Protein AF-A0A2P6SQ46-F1 (afdb_monomer)

Solvent-accessible surface area (backbone atoms only — not comparable to full-atom values): 6304 Å² total; per-residue (Å²): 136,89,87,80,89,80,88,79,80,85,75,76,90,79,69,77,81,68,70,70,67,81,71,65,86,80,81,72,88,86,57,94,82,73,66,74,43,77,42,64,79,81,54,77,60,57,67,73,55,52,53,49,43,47,74,73,68,53,84,62,57,41,83,57,41,21,46,49,49,53,48,50,75,70,70,47,93,78,91,84,87,79,66,90,91,50,68,90,124

pLDDT: mean 74.99, std 21.17, range [38.69, 97.19]

Secondary structure (DSSP, 8-state):
---------------SSSTTGGG------S-TT-PPP-SSGGGT--HHHHHHHHHTT--S--TTHHHHHHHHHTT--------TTSS--

Structure (mmCIF, N/CA/C/O backbone):
data_AF-A0A2P6SQ46-F1
#
_entry.id   AF-A0A2P6SQ46-F1
#
loop_
_atom_site.group_PDB
_atom_site.id
_atom_site.type_symbol
_atom_site.label_atom_id
_atom_site.label_alt_id
_atom_site.label_comp_id
_atom_site.label_asym_id
_atom_site.label_entity_id
_atom_site.label_seq_id
_atom_site.pdbx_PDB_ins_code
_atom_site.Cartn_x
_atom_site.Cartn_y
_atom_site.Cartn_z
_atom_site.occupancy
_atom_site.B_iso_or_equiv
_atom_site.auth_seq_id
_atom_site.auth_comp_id
_atom_site.auth_asym_id
_atom_site.auth_atom_id
_atom_site.pdbx_PDB_model_num
ATOM 1 N N . MET A 1 1 ? 21.583 -32.094 -57.325 1.00 43.28 1 MET A N 1
ATOM 2 C CA . MET A 1 1 ? 21.403 -30.647 -57.078 1.00 43.28 1 MET A CA 1
ATOM 3 C C . MET A 1 1 ? 20.147 -30.506 -56.222 1.00 43.28 1 MET A C 1
ATOM 5 O O . MET A 1 1 ? 19.065 -30.641 -56.761 1.00 43.28 1 MET A O 1
ATOM 9 N N . ALA A 1 2 ? 20.196 -30.674 -54.900 1.00 39.78 2 ALA A N 1
ATOM 10 C CA . ALA A 1 2 ? 20.750 -29.786 -53.869 1.00 39.78 2 ALA A CA 1
ATOM 11 C C . ALA A 1 2 ? 20.028 -28.425 -53.792 1.00 39.78 2 ALA A C 1
ATOM 13 O O . ALA A 1 2 ? 20.389 -27.515 -54.526 1.00 39.78 2 ALA A O 1
ATOM 14 N N . ALA A 1 3 ? 19.041 -28.315 -52.893 1.00 43.19 3 ALA A N 1
ATOM 15 C CA . ALA A 1 3 ? 18.919 -27.227 -51.915 1.00 43.19 3 ALA A CA 1
ATOM 16 C C . ALA A 1 3 ? 17.861 -27.594 -50.852 1.00 43.19 3 ALA A C 1
ATOM 18 O O . ALA A 1 3 ? 16.722 -27.928 -51.164 1.00 43.19 3 ALA A O 1
ATOM 19 N N . THR A 1 4 ? 18.292 -27.574 -49.597 1.00 38.81 4 THR A N 1
ATOM 20 C CA . THR A 1 4 ? 17.598 -27.949 -48.358 1.00 38.81 4 THR A CA 1
ATOM 21 C C . THR A 1 4 ? 17.216 -26.714 -47.538 1.00 38.81 4 THR A C 1
ATOM 23 O O . THR A 1 4 ? 17.969 -25.746 -47.544 1.00 38.81 4 THR A O 1
ATOM 26 N N . ALA A 1 5 ? 16.166 -26.870 -46.715 1.00 41.03 5 ALA A N 1
ATOM 27 C CA . ALA A 1 5 ? 15.882 -26.156 -45.453 1.00 41.03 5 ALA A CA 1
ATOM 28 C C . ALA A 1 5 ? 15.460 -24.662 -45.584 1.00 41.03 5 ALA A C 1
ATOM 30 O O . ALA A 1 5 ? 15.787 -23.997 -46.551 1.00 41.03 5 ALA A O 1
ATOM 31 N N . THR A 1 6 ? 14.693 -24.031 -44.686 1.00 47.88 6 THR A N 1
ATOM 32 C CA . THR A 1 6 ? 14.526 -24.231 -43.238 1.00 47.88 6 THR A CA 1
ATOM 33 C C . THR A 1 6 ? 13.226 -23.562 -42.759 1.00 47.88 6 THR A C 1
ATOM 35 O O . THR A 1 6 ? 12.809 -22.538 -43.298 1.00 47.88 6 THR A O 1
ATOM 38 N N . SER A 1 7 ? 12.617 -24.127 -41.713 1.00 49.19 7 SER A N 1
ATOM 39 C CA . SER A 1 7 ? 11.489 -23.580 -40.957 1.00 49.19 7 SER A CA 1
ATOM 40 C C . SER A 1 7 ? 11.820 -22.250 -40.272 1.00 49.19 7 SER A C 1
ATOM 42 O O . SER A 1 7 ? 12.839 -22.152 -39.590 1.00 49.19 7 SER A O 1
ATOM 44 N N . GLY A 1 8 ? 10.912 -21.277 -40.341 1.00 38.69 8 GLY A N 1
ATOM 45 C CA . GLY A 1 8 ? 10.937 -20.074 -39.506 1.00 38.69 8 GLY A CA 1
ATOM 46 C C . GLY A 1 8 ? 9.764 -20.081 -38.536 1.00 38.69 8 GLY A C 1
ATOM 47 O O . GLY A 1 8 ? 8.744 -19.452 -38.796 1.00 38.69 8 GLY A O 1
ATOM 48 N N . ALA A 1 9 ? 9.884 -20.834 -37.441 1.00 40.31 9 ALA A N 1
ATOM 49 C CA . ALA A 1 9 ? 8.939 -20.771 -36.336 1.00 40.31 9 ALA A CA 1
ATOM 50 C C . ALA A 1 9 ? 8.921 -19.344 -35.769 1.00 40.31 9 ALA A C 1
ATOM 52 O O . ALA A 1 9 ? 9.938 -18.843 -35.291 1.00 40.31 9 ALA A O 1
ATOM 53 N N . SER A 1 10 ? 7.757 -18.696 -35.821 1.00 46.09 10 SER A N 1
ATOM 54 C CA . SER A 1 10 ? 7.500 -17.442 -35.119 1.00 46.09 10 SER A CA 1
ATOM 55 C C . SER A 1 10 ? 7.474 -17.735 -33.617 1.00 46.09 10 SER A C 1
ATOM 57 O O . SER A 1 10 ? 6.436 -18.049 -33.038 1.00 46.09 10 SER A O 1
ATOM 59 N N . GLN A 1 11 ? 8.646 -17.722 -32.980 1.00 47.19 11 GLN A N 1
ATOM 60 C CA . GLN A 1 11 ? 8.737 -17.748 -31.528 1.00 47.19 11 GLN A CA 1
ATOM 61 C C . GLN A 1 11 ? 8.440 -16.344 -31.012 1.00 47.19 11 GLN A C 1
ATOM 63 O O . GLN A 1 11 ? 9.267 -15.436 -31.045 1.00 47.19 11 GLN A O 1
ATOM 68 N N . THR A 1 12 ? 7.210 -16.178 -30.539 1.00 38.69 12 THR A N 1
ATOM 69 C CA . THR A 1 12 ? 6.802 -15.072 -29.682 1.00 38.69 12 THR A CA 1
ATOM 70 C C . THR A 1 12 ? 7.774 -14.974 -28.504 1.00 38.69 12 THR A C 1
ATOM 72 O O . THR A 1 12 ? 7.842 -15.877 -27.671 1.00 38.69 12 THR A O 1
ATOM 75 N N . ILE A 1 13 ? 8.513 -13.866 -28.413 1.00 51.53 13 ILE A N 1
ATOM 76 C CA . ILE A 1 13 ? 9.336 -13.510 -27.251 1.00 51.53 13 ILE A CA 1
ATOM 77 C C . ILE A 1 13 ? 8.387 -13.183 -26.088 1.00 51.53 13 ILE A C 1
ATOM 79 O O . ILE A 1 13 ? 8.067 -12.032 -25.810 1.00 51.53 13 ILE A O 1
ATOM 83 N N . ARG A 1 14 ? 7.872 -14.225 -25.429 1.00 50.97 14 ARG A N 1
ATOM 84 C CA . ARG A 1 14 ? 7.021 -14.136 -24.230 1.00 50.97 14 ARG A CA 1
ATOM 85 C C . ARG A 1 14 ? 7.771 -14.515 -22.946 1.00 50.97 14 ARG A C 1
ATOM 87 O O . ARG A 1 14 ? 7.145 -14.689 -21.911 1.00 50.97 14 ARG A O 1
ATOM 94 N N . GLY A 1 15 ? 9.100 -14.638 -23.011 1.00 41.53 15 G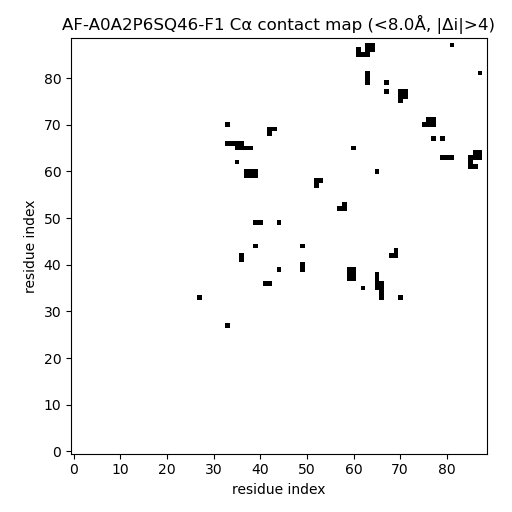LY A N 1
ATOM 95 C CA . GLY A 1 15 ? 9.912 -15.237 -21.944 1.00 41.53 15 GLY A CA 1
ATOM 96 C C . GLY A 1 15 ? 10.726 -14.288 -21.058 1.00 41.53 15 GLY A C 1
ATOM 97 O O . GLY A 1 15 ? 11.314 -14.757 -20.095 1.00 41.53 15 GLY A O 1
ATOM 98 N N . VAL A 1 16 ? 10.794 -12.979 -21.332 1.00 46.91 16 VAL A N 1
ATOM 99 C CA . VAL A 1 16 ? 11.798 -12.115 -20.661 1.00 46.91 16 VAL A CA 1
ATOM 100 C C . VAL A 1 16 ? 11.298 -11.464 -19.360 1.00 46.91 16 VAL A C 1
ATOM 102 O O . VAL A 1 16 ? 12.102 -11.013 -18.552 1.00 46.91 16 VAL A O 1
ATOM 105 N N . LYS A 1 17 ? 9.985 -11.438 -19.088 1.00 45.78 17 LYS A N 1
ATOM 106 C CA . LYS A 1 17 ? 9.458 -10.759 -17.885 1.00 45.78 17 LYS A CA 1
ATOM 107 C C . LYS A 1 17 ? 9.559 -11.577 -16.588 1.00 45.78 17 LYS A C 1
ATOM 109 O O . LYS A 1 17 ? 9.525 -10.978 -15.522 1.00 45.78 17 LYS A O 1
ATOM 114 N N . ASN A 1 18 ? 9.746 -12.898 -16.657 1.00 44.56 18 ASN A N 1
ATOM 115 C CA . ASN A 1 18 ? 9.648 -13.771 -15.475 1.00 44.56 18 ASN A CA 1
ATOM 116 C C . ASN A 1 18 ? 10.987 -14.045 -14.768 1.00 44.56 18 ASN A C 1
ATOM 118 O O . ASN A 1 18 ? 11.000 -14.608 -13.681 1.00 44.56 18 ASN A O 1
ATOM 122 N N . THR A 1 19 ? 12.124 -13.661 -15.351 1.00 41.19 19 THR A N 1
ATOM 123 C CA . THR A 1 19 ? 13.446 -14.042 -14.817 1.00 41.19 19 THR A CA 1
ATOM 124 C C . THR A 1 19 ? 13.919 -13.148 -13.663 1.00 41.19 19 THR A C 1
ATOM 126 O O . THR A 1 19 ? 14.829 -13.521 -12.928 1.00 41.19 19 THR A O 1
ATOM 129 N N . VAL A 1 20 ? 13.322 -11.965 -13.476 1.00 51.81 20 VAL A N 1
ATOM 130 C CA . VAL A 1 20 ? 13.800 -10.994 -12.472 1.00 51.81 20 VAL A CA 1
ATOM 131 C C . VAL A 1 20 ? 13.236 -11.265 -11.072 1.00 51.81 20 VAL A C 1
ATOM 133 O O . VAL A 1 20 ? 13.887 -10.939 -10.082 1.00 51.81 20 VAL A O 1
ATOM 136 N N . GLU A 1 21 ? 12.064 -11.898 -10.971 1.00 51.38 21 GLU A N 1
ATOM 137 C CA . GLU A 1 21 ? 11.400 -12.157 -9.684 1.00 51.38 21 GLU A CA 1
ATOM 138 C C . GLU A 1 21 ? 12.010 -1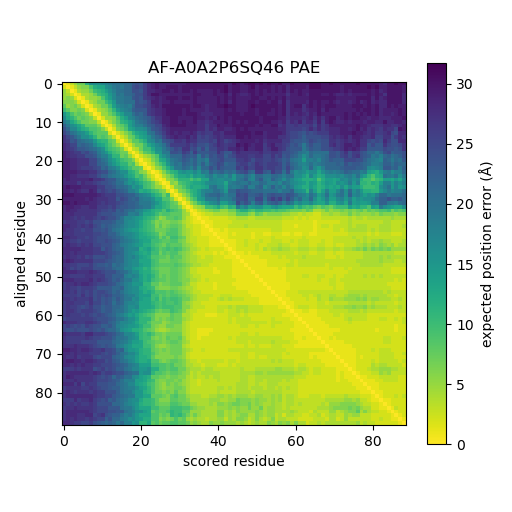3.345 -8.919 1.00 51.38 21 GLU A C 1
ATOM 140 O O . GLU A 1 21 ? 12.068 -13.304 -7.692 1.00 51.38 21 GLU A O 1
ATOM 145 N N . GLU A 1 22 ? 12.571 -14.348 -9.607 1.00 49.75 22 GLU A N 1
ATOM 146 C CA . GLU A 1 22 ? 13.145 -15.542 -8.956 1.00 49.75 22 GLU A CA 1
ATOM 147 C C . GLU A 1 22 ? 14.402 -15.274 -8.108 1.00 49.75 22 GLU A C 1
ATOM 149 O O . GLU A 1 22 ? 14.823 -16.134 -7.334 1.00 49.75 22 GLU A O 1
ATOM 154 N N . LYS A 1 23 ? 15.023 -14.090 -8.209 1.00 44.78 23 LYS A N 1
ATOM 155 C CA . LYS A 1 23 ? 16.297 -13.809 -7.524 1.00 44.78 23 LYS A CA 1
ATOM 156 C C . LYS A 1 23 ? 16.180 -12.980 -6.241 1.00 44.78 23 LYS A C 1
ATOM 158 O O . LYS A 1 23 ? 17.204 -12.733 -5.601 1.00 44.78 23 LYS A O 1
ATOM 163 N N . LEU A 1 24 ? 14.982 -12.572 -5.816 1.00 53.78 24 LEU A N 1
ATOM 164 C CA . LEU A 1 24 ? 14.814 -11.908 -4.519 1.00 53.78 24 LEU A CA 1
ATOM 165 C C . LEU A 1 24 ? 14.482 -12.925 -3.422 1.00 53.78 24 LEU A C 1
ATOM 167 O O . LEU A 1 24 ? 13.343 -13.349 -3.249 1.00 53.78 24 LEU A O 1
ATOM 171 N N . LYS A 1 25 ? 15.498 -13.283 -2.629 1.00 50.66 25 LYS A N 1
ATOM 172 C CA . LYS A 1 25 ? 15.299 -13.959 -1.342 1.00 50.66 25 LYS A CA 1
ATOM 173 C C . LYS A 1 25 ? 14.701 -12.960 -0.352 1.00 50.66 25 LYS A C 1
ATOM 175 O O . LYS A 1 25 ? 15.428 -12.168 0.242 1.00 50.66 25 LYS A O 1
ATOM 180 N N . PHE A 1 26 ? 13.383 -12.987 -0.185 1.00 59.12 26 PHE A N 1
ATOM 181 C CA . PHE A 1 26 ? 12.718 -12.268 0.897 1.00 59.12 26 PHE A CA 1
ATOM 182 C C . PHE A 1 26 ? 12.884 -13.075 2.184 1.00 59.12 26 PHE A C 1
ATOM 184 O O . PHE A 1 26 ? 12.340 -14.167 2.312 1.00 59.12 26 PHE A O 1
ATOM 191 N N . VAL A 1 27 ?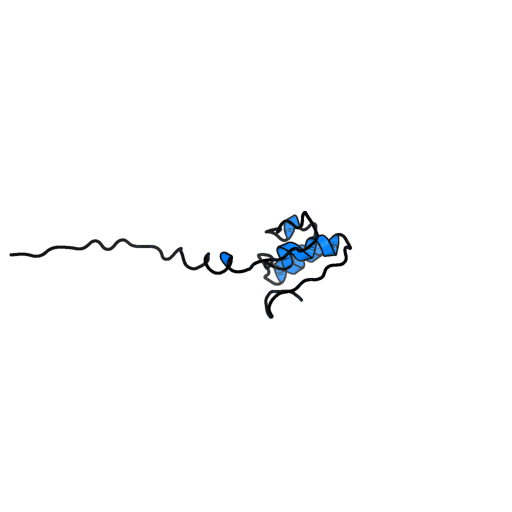 13.686 -12.558 3.111 1.00 56.62 27 VAL A N 1
ATOM 192 C CA . VAL A 1 27 ? 13.888 -13.168 4.426 1.00 56.62 27 VAL A CA 1
ATOM 193 C C . VAL A 1 27 ? 12.848 -12.586 5.378 1.00 56.62 27 VAL A C 1
ATOM 195 O O . VAL A 1 27 ? 12.953 -11.436 5.791 1.00 56.62 27 VAL A O 1
ATOM 198 N N . THR A 1 28 ? 11.830 -13.372 5.710 1.00 59.66 28 THR A N 1
ATOM 199 C CA . THR A 1 28 ? 10.889 -13.100 6.806 1.00 59.66 28 THR A CA 1
ATOM 200 C C . THR A 1 28 ? 11.372 -13.885 8.021 1.00 59.66 28 THR A C 1
ATOM 202 O O . THR A 1 28 ? 10.956 -15.019 8.229 1.00 59.66 28 THR A O 1
ATOM 205 N N . SER A 1 29 ? 12.348 -13.347 8.758 1.00 51.84 29 SER A N 1
ATOM 206 C CA . SER A 1 29 ? 13.159 -14.159 9.675 1.00 51.84 29 SER A CA 1
ATOM 207 C C . SER A 1 29 ? 12.443 -14.680 10.923 1.00 51.84 29 SER A C 1
ATOM 209 O O . SER A 1 29 ? 12.914 -15.673 11.454 1.00 51.84 29 SER A O 1
ATOM 211 N N . GLU A 1 30 ? 11.332 -14.103 11.396 1.00 53.97 30 GLU A N 1
ATOM 212 C CA . GLU A 1 30 ? 10.731 -14.535 12.682 1.00 53.97 30 GLU A CA 1
ATOM 213 C C . GLU A 1 30 ? 9.196 -14.390 12.772 1.00 53.97 30 GLU A C 1
ATOM 215 O O . GLU A 1 30 ? 8.627 -14.448 13.857 1.00 53.97 30 GLU A O 1
ATOM 220 N N . SER A 1 31 ? 8.487 -14.213 11.651 1.00 54.00 31 SER A N 1
ATOM 221 C CA . SER A 1 31 ? 7.013 -14.197 11.646 1.00 54.00 31 SER A CA 1
ATOM 222 C C . SER A 1 31 ? 6.479 -15.221 10.655 1.00 54.00 31 SER A C 1
ATOM 224 O O . SER A 1 31 ? 6.421 -14.976 9.451 1.00 54.00 31 SER A O 1
ATOM 226 N N . GLU A 1 32 ? 6.110 -16.397 11.161 1.00 54.03 32 GLU A N 1
ATOM 227 C CA . GLU A 1 32 ? 5.281 -17.334 10.406 1.00 54.03 32 GLU A CA 1
ATOM 228 C C . GLU A 1 32 ? 3.998 -16.598 9.961 1.00 54.03 32 GLU A C 1
ATOM 230 O O . GLU A 1 32 ? 3.270 -16.063 10.796 1.00 54.03 32 GLU A O 1
ATOM 235 N N . GLY A 1 33 ? 3.736 -16.514 8.649 1.00 63.12 33 GLY A N 1
ATOM 236 C CA . GLY A 1 33 ? 2.433 -16.072 8.125 1.00 63.12 33 GLY A CA 1
ATOM 237 C C . GLY A 1 33 ? 2.353 -14.726 7.390 1.00 63.12 33 GLY A C 1
ATOM 238 O O . GLY A 1 33 ? 1.248 -14.210 7.224 1.00 63.12 33 GLY A O 1
ATOM 239 N N . ILE A 1 34 ? 3.460 -14.138 6.918 1.00 72.75 34 ILE A N 1
ATOM 240 C CA . ILE A 1 34 ? 3.377 -12.987 5.993 1.00 72.75 34 ILE A CA 1
ATOM 241 C C . ILE A 1 34 ? 3.261 -13.488 4.547 1.00 72.75 34 ILE A C 1
ATOM 243 O O . ILE A 1 34 ? 4.254 -13.612 3.827 1.00 72.75 34 ILE A O 1
ATOM 247 N N . GLU A 1 35 ? 2.028 -13.759 4.124 1.00 82.19 35 GLU A N 1
ATOM 248 C CA . GLU A 1 35 ? 1.707 -14.111 2.739 1.00 82.19 35 GLU A CA 1
ATOM 249 C C . GLU A 1 35 ? 1.713 -12.865 1.835 1.00 82.19 35 GLU A C 1
ATOM 251 O O . GLU A 1 35 ? 1.168 -11.823 2.217 1.00 82.19 35 GLU A O 1
ATOM 256 N N . PRO A 1 36 ? 2.310 -12.934 0.631 1.00 87.00 36 PRO A N 1
ATOM 257 C CA . PRO A 1 36 ? 2.298 -11.822 -0.303 1.00 87.00 36 PRO A CA 1
ATOM 258 C C . PRO A 1 36 ? 0.907 -11.612 -0.899 1.00 87.00 36 PRO A C 1
ATOM 260 O O . PRO A 1 36 ? 0.325 -12.512 -1.503 1.00 87.00 36 PRO A O 1
ATOM 263 N N . ILE A 1 37 ? 0.403 -10.388 -0.790 1.00 91.12 37 ILE A N 1
ATOM 264 C CA . ILE A 1 37 ? -0.901 -10.008 -1.331 1.00 91.12 37 ILE A CA 1
ATOM 265 C C . ILE A 1 37 ? -0.714 -9.319 -2.679 1.00 91.12 37 ILE A C 1
ATOM 267 O O . ILE A 1 37 ? -0.080 -8.270 -2.754 1.00 91.12 37 ILE A O 1
ATOM 271 N N . MET A 1 38 ? -1.278 -9.899 -3.739 1.00 92.25 38 MET A N 1
ATOM 272 C CA . MET A 1 38 ? -1.006 -9.495 -5.125 1.0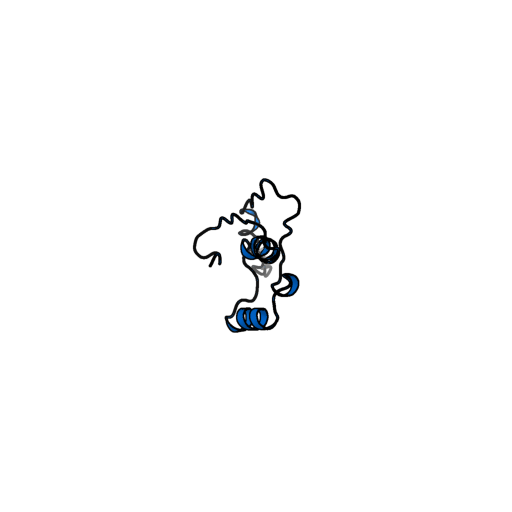0 92.25 38 MET A CA 1
ATOM 273 C C . MET A 1 38 ? -1.820 -8.287 -5.612 1.00 92.25 38 MET A C 1
ATOM 275 O O . MET A 1 38 ? -1.448 -7.707 -6.633 1.00 92.25 38 MET A O 1
ATOM 279 N N . SER A 1 39 ? -2.892 -7.896 -4.909 1.00 93.88 39 SER A N 1
ATOM 280 C CA . SER A 1 39 ? -3.711 -6.716 -5.233 1.00 93.88 39 SER A CA 1
ATOM 281 C C . SER A 1 39 ? -3.863 -5.770 -4.043 1.00 93.88 39 SER A C 1
ATOM 283 O O . SER A 1 39 ? -3.837 -6.204 -2.895 1.00 93.88 39 SER A O 1
ATOM 285 N N . PHE A 1 40 ? -4.063 -4.476 -4.307 1.00 93.38 40 PHE A N 1
ATOM 286 C CA . PHE A 1 40 ? -4.375 -3.495 -3.261 1.00 93.38 40 PHE A CA 1
ATOM 287 C C . PHE A 1 40 ? -5.761 -3.725 -2.643 1.00 93.38 40 PHE A C 1
ATOM 289 O O . PHE A 1 40 ? -5.952 -3.434 -1.461 1.00 93.38 40 PHE A O 1
ATOM 296 N N . ASP A 1 41 ? -6.700 -4.287 -3.408 1.00 92.88 41 ASP A N 1
ATOM 297 C CA . ASP A 1 41 ? -8.061 -4.598 -2.945 1.00 92.88 41 ASP A CA 1
ATOM 298 C C . ASP A 1 41 ? -8.058 -5.601 -1.782 1.00 92.88 41 ASP A C 1
ATOM 300 O O . ASP A 1 41 ? -8.805 -5.463 -0.815 1.00 92.88 41 ASP A O 1
ATOM 304 N N . ASP A 1 42 ? -7.143 -6.568 -1.834 1.00 91.56 42 ASP A N 1
ATOM 305 C CA . ASP A 1 42 ? -7.028 -7.659 -0.864 1.00 91.56 42 ASP A CA 1
ATOM 306 C C . ASP A 1 42 ? -6.284 -7.243 0.423 1.00 91.56 42 ASP A C 1
ATOM 308 O O . ASP A 1 42 ? -6.119 -8.041 1.348 1.00 91.56 42 ASP A O 1
ATOM 312 N N . MET A 1 43 ? -5.813 -5.992 0.507 1.00 90.38 43 MET A N 1
ATOM 313 C CA . MET A 1 43 ? -5.063 -5.464 1.656 1.00 90.38 43 MET A CA 1
ATOM 314 C C . MET A 1 43 ? -5.953 -4.793 2.714 1.00 90.38 43 MET A C 1
ATOM 316 O O . MET A 1 43 ? -5.426 -4.210 3.661 1.00 90.38 43 MET A O 1
ATOM 320 N N . CYS A 1 44 ? -7.285 -4.861 2.576 1.00 89.12 44 CYS A N 1
ATOM 321 C CA . CYS A 1 44 ? -8.254 -4.244 3.496 1.00 89.12 44 CYS A CA 1
ATOM 322 C C . CYS A 1 44 ? -8.034 -2.729 3.697 1.00 89.12 44 CYS A C 1
ATOM 324 O O . CYS A 1 44 ? -8.175 -2.200 4.804 1.00 89.12 44 CYS A O 1
ATOM 326 N N . LEU A 1 45 ? -7.664 -2.018 2.628 1.00 91.94 45 LEU A N 1
ATOM 327 C CA . LEU A 1 45 ? -7.485 -0.567 2.640 1.00 91.94 45 LEU A CA 1
ATOM 328 C C . LEU A 1 45 ? -8.835 0.160 2.599 1.00 91.94 45 LEU A C 1
ATOM 330 O O . LEU A 1 45 ? -9.827 -0.346 2.080 1.00 91.94 45 LEU A O 1
ATOM 334 N N . LYS A 1 46 ? -8.868 1.394 3.115 1.00 94.31 46 LYS A N 1
ATOM 335 C CA . LYS A 1 46 ? -10.041 2.266 2.964 1.00 94.31 46 LYS A CA 1
ATOM 336 C C . LYS A 1 46 ? -10.268 2.580 1.485 1.00 94.31 46 LYS A C 1
ATOM 338 O O . LYS A 1 46 ? -9.320 2.909 0.776 1.00 94.31 46 LYS A O 1
ATOM 343 N N . GLU A 1 47 ? -11.524 2.586 1.057 1.00 94.38 47 GLU A N 1
ATOM 344 C CA . GLU A 1 47 ? -11.905 2.809 -0.343 1.00 94.38 47 GLU A CA 1
ATOM 345 C C . GLU A 1 47 ? -11.400 4.153 -0.901 1.00 94.38 47 GLU A C 1
ATOM 347 O O . GLU A 1 47 ? -10.921 4.229 -2.031 1.00 94.38 47 GLU A O 1
ATOM 352 N N . GLU A 1 48 ? -11.404 5.212 -0.086 1.00 96.19 48 GLU A N 1
ATOM 353 C CA . GLU A 1 48 ? -10.860 6.520 -0.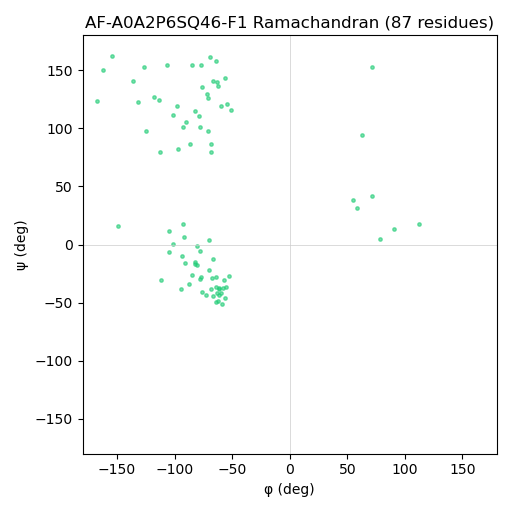481 1.00 96.19 48 GLU A CA 1
ATOM 354 C C . GLU A 1 48 ? -9.360 6.467 -0.801 1.00 96.19 48 GLU A C 1
ATOM 356 O O . GLU A 1 48 ? -8.902 7.117 -1.744 1.00 96.19 48 GLU A O 1
ATOM 361 N N . LEU A 1 49 ? -8.603 5.673 -0.036 1.00 95.00 49 LEU A N 1
ATOM 362 C CA . LEU A 1 49 ? -7.174 5.470 -0.250 1.00 95.00 49 LEU A CA 1
ATOM 363 C C . LEU A 1 49 ? -6.935 4.601 -1.484 1.00 95.00 49 LEU A C 1
ATOM 365 O O . LEU A 1 49 ? -6.096 4.948 -2.309 1.00 95.00 49 LEU A O 1
ATOM 369 N N . LEU A 1 50 ? -7.705 3.524 -1.639 1.00 95.25 50 LEU A N 1
ATOM 370 C CA . LEU A 1 50 ? -7.648 2.643 -2.803 1.00 95.25 50 LEU A CA 1
ATOM 371 C C . LEU A 1 50 ? -7.885 3.427 -4.107 1.00 95.25 50 LEU A C 1
ATOM 373 O O . LEU A 1 50 ? -7.098 3.338 -5.048 1.00 95.25 50 LEU A O 1
ATOM 377 N N . ARG A 1 51 ? -8.903 4.297 -4.129 1.00 95.75 51 ARG A N 1
ATOM 378 C CA . ARG A 1 51 ? -9.157 5.212 -5.252 1.00 95.75 51 ARG A CA 1
ATOM 379 C C . ARG A 1 51 ? -7.974 6.146 -5.507 1.00 95.75 51 ARG A C 1
ATOM 381 O O . ARG A 1 51 ? -7.624 6.388 -6.658 1.00 95.75 51 ARG A O 1
ATOM 388 N N . GLY A 1 52 ? -7.354 6.672 -4.451 1.00 97.19 52 GLY A N 1
ATOM 389 C CA . GLY A 1 52 ? -6.153 7.502 -4.558 1.00 97.19 52 GLY A CA 1
ATOM 390 C C . GLY A 1 52 ? -4.971 6.763 -5.192 1.00 97.19 52 GLY A C 1
ATOM 391 O O . GLY A 1 52 ? -4.322 7.313 -6.078 1.00 97.19 52 GLY A O 1
ATOM 392 N N . ILE A 1 53 ? -4.737 5.511 -4.786 1.00 95.06 53 ILE A N 1
ATOM 393 C CA . ILE A 1 53 ? -3.675 4.639 -5.311 1.00 95.06 53 ILE A CA 1
ATOM 394 C C . ILE A 1 53 ? -3.843 4.447 -6.824 1.00 95.06 53 ILE A C 1
ATOM 396 O O . ILE A 1 53 ? -2.916 4.732 -7.586 1.00 95.06 53 ILE A O 1
ATOM 400 N N . TYR A 1 54 ? -5.041 4.060 -7.273 1.00 95.44 54 TYR A N 1
ATOM 401 C CA . TYR A 1 54 ? -5.307 3.854 -8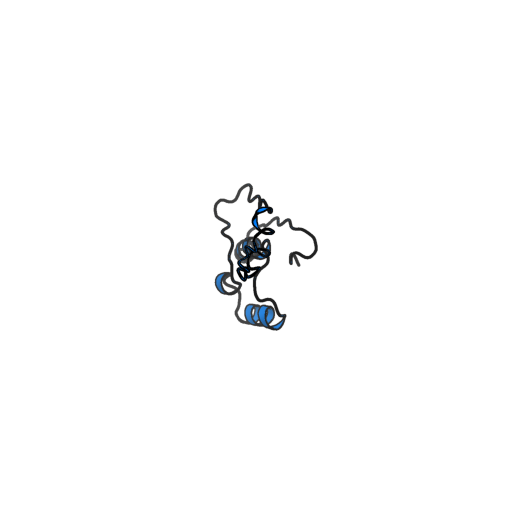.699 1.00 95.44 54 TYR A CA 1
ATOM 402 C C . TYR A 1 54 ? -5.289 5.156 -9.507 1.00 95.44 54 TYR A C 1
ATOM 404 O O . TYR A 1 54 ? -4.737 5.185 -10.605 1.00 95.44 54 TYR A O 1
ATOM 412 N N . ASN A 1 55 ? -5.801 6.263 -8.958 1.00 96.88 55 ASN A N 1
ATOM 413 C CA . ASN A 1 55 ? -5.734 7.575 -9.614 1.00 96.88 55 ASN A CA 1
ATOM 414 C C . ASN A 1 55 ? -4.296 8.084 -9.780 1.00 96.88 55 ASN A C 1
ATOM 416 O O . ASN A 1 55 ? -4.017 8.846 -10.703 1.00 96.88 55 ASN A O 1
ATOM 420 N N . HIS A 1 56 ? -3.385 7.674 -8.895 1.00 94.25 56 HIS A N 1
ATOM 421 C CA . HIS A 1 56 ? -1.960 7.977 -9.014 1.00 94.25 56 HIS A CA 1
ATOM 422 C C . HIS A 1 56 ? -1.244 7.087 -10.048 1.00 94.25 56 HIS A C 1
ATOM 424 O O . HIS A 1 56 ? -0.072 7.308 -10.341 1.00 94.25 56 HIS A O 1
ATOM 430 N N . GLY A 1 57 ? -1.937 6.095 -10.618 1.00 94.62 57 GLY A N 1
ATOM 431 C CA . GLY A 1 57 ? -1.406 5.192 -11.639 1.00 94.62 57 GLY A CA 1
ATOM 432 C C . GLY A 1 57 ? -0.757 3.920 -11.091 1.00 94.62 57 GLY A C 1
ATOM 433 O O . GLY A 1 57 ? -0.071 3.223 -11.836 1.00 94.62 57 GLY A O 1
ATOM 434 N N . PHE A 1 58 ? -0.948 3.591 -9.809 1.00 93.69 58 PHE A N 1
ATOM 435 C CA . PHE A 1 58 ? -0.480 2.318 -9.264 1.00 93.69 58 PHE A CA 1
ATOM 436 C C . PHE A 1 58 ? -1.480 1.203 -9.571 1.00 93.69 58 PHE A C 1
ATOM 438 O O . PHE A 1 58 ? -2.592 1.200 -9.056 1.00 93.69 58 PHE A O 1
ATOM 445 N N . GLU A 1 59 ? -1.068 0.228 -10.380 1.00 91.75 59 GLU A N 1
ATOM 446 C CA . GLU A 1 59 ? -1.918 -0.917 -10.737 1.00 91.75 59 GLU A CA 1
ATOM 447 C C . GLU A 1 59 ? -1.682 -2.134 -9.840 1.00 91.75 59 GLU A C 1
ATOM 449 O O . GLU A 1 59 ? -2.617 -2.860 -9.510 1.00 91.75 59 GLU A O 1
ATOM 454 N N . LYS A 1 60 ? -0.421 -2.380 -9.465 1.00 91.69 60 LYS A N 1
ATOM 455 C CA . LYS A 1 60 ? -0.013 -3.552 -8.686 1.00 91.69 60 LYS A CA 1
ATOM 456 C C . LYS A 1 60 ? 0.965 -3.170 -7.578 1.00 91.69 60 LYS A C 1
ATOM 458 O O . LYS A 1 60 ? 1.867 -2.366 -7.830 1.00 91.69 60 LYS A O 1
ATOM 463 N N . PRO A 1 61 ? 0.838 -3.774 -6.387 1.00 94.06 61 PRO A N 1
ATOM 464 C CA . PRO A 1 61 ? 1.776 -3.560 -5.298 1.00 94.06 61 PRO A CA 1
ATOM 465 C C . PRO A 1 61 ? 3.161 -4.116 -5.639 1.00 94.06 61 PRO A C 1
ATOM 467 O O . PRO A 1 61 ? 3.301 -5.208 -6.201 1.00 94.06 61 PRO A O 1
ATOM 470 N N . SER A 1 62 ? 4.203 -3.383 -5.248 1.00 92.00 62 SER A N 1
ATOM 471 C CA . SER A 1 62 ? 5.587 -3.849 -5.354 1.00 92.00 62 SER A CA 1
ATOM 472 C C . SER A 1 62 ? 5.868 -4.997 -4.378 1.00 92.00 62 SER A C 1
ATOM 474 O O . SER A 1 62 ? 5.177 -5.167 -3.377 1.00 92.00 62 SER A O 1
ATOM 476 N N . ALA A 1 63 ? 6.928 -5.773 -4.607 1.00 89.38 63 ALA A N 1
ATOM 477 C CA . ALA A 1 63 ? 7.210 -6.9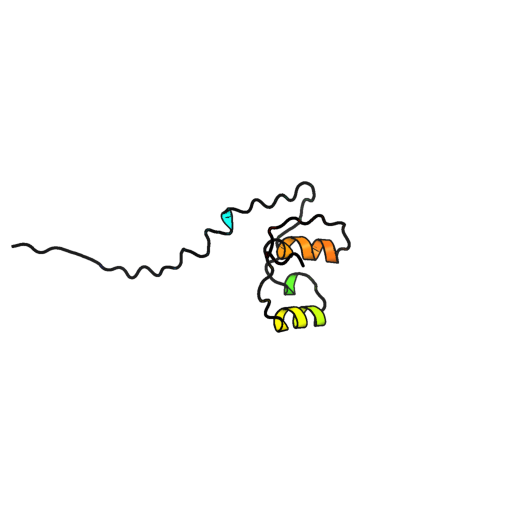55 -3.789 1.00 89.38 63 ALA A CA 1
ATOM 478 C C . ALA A 1 63 ? 7.361 -6.671 -2.277 1.00 89.38 63 ALA A C 1
ATOM 480 O O . ALA A 1 63 ? 7.011 -7.527 -1.458 1.00 89.38 63 ALA A O 1
ATOM 481 N N . ILE A 1 64 ? 7.843 -5.474 -1.904 1.00 89.50 64 ILE A N 1
ATOM 482 C CA . ILE A 1 64 ? 7.906 -5.042 -0.499 1.00 89.50 64 ILE A CA 1
ATOM 483 C C . ILE A 1 64 ? 6.527 -4.631 0.024 1.00 89.50 64 ILE A C 1
ATOM 485 O O . ILE A 1 64 ? 6.159 -5.012 1.130 1.00 89.50 64 ILE A O 1
ATOM 489 N N . GLN A 1 65 ? 5.728 -3.932 -0.784 1.00 92.88 65 GLN A N 1
ATOM 490 C CA . GLN A 1 65 ? 4.366 -3.520 -0.437 1.00 92.88 65 GLN A CA 1
ATOM 491 C C . GLN A 1 65 ? 3.443 -4.725 -0.214 1.00 92.88 65 GLN A C 1
ATOM 493 O O . GLN A 1 65 ? 2.724 -4.756 0.781 1.00 92.88 65 GLN A O 1
ATOM 498 N N . GLN A 1 66 ? 3.550 -5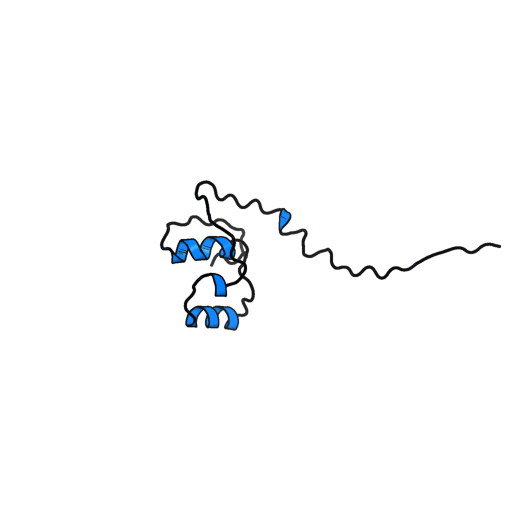.755 -1.064 1.00 91.94 66 GLN A N 1
ATOM 499 C CA . GLN A 1 66 ? 2.800 -7.019 -0.968 1.00 91.94 66 GLN A CA 1
ATOM 500 C C . GLN A 1 66 ? 2.909 -7.692 0.409 1.00 91.94 66 GLN A C 1
ATOM 502 O O . GLN A 1 66 ? 2.016 -8.440 0.793 1.00 91.94 66 GLN A O 1
ATOM 507 N N . ARG A 1 67 ? 4.010 -7.456 1.135 1.00 88.94 67 ARG A N 1
ATOM 508 C CA . ARG A 1 67 ? 4.321 -8.090 2.426 1.00 88.94 67 ARG A CA 1
ATOM 509 C C . ARG A 1 67 ? 4.269 -7.113 3.599 1.00 88.94 67 ARG A C 1
ATOM 511 O O . ARG A 1 67 ? 3.952 -7.521 4.708 1.00 88.94 67 ARG A O 1
ATOM 518 N N . ALA A 1 68 ? 4.581 -5.837 3.375 1.00 90.31 68 ALA A N 1
ATOM 519 C CA . ALA A 1 68 ? 4.696 -4.845 4.441 1.00 90.31 68 ALA A CA 1
ATOM 520 C C . ALA A 1 68 ? 3.362 -4.172 4.790 1.00 90.31 68 ALA A C 1
ATOM 522 O O . ALA A 1 68 ? 3.131 -3.867 5.957 1.00 90.31 68 ALA A O 1
ATOM 523 N N . ILE A 1 69 ? 2.476 -3.952 3.812 1.00 91.88 69 ILE A N 1
ATOM 524 C CA . ILE A 1 69 ? 1.272 -3.130 4.014 1.00 91.88 69 ILE A CA 1
ATOM 525 C C . ILE A 1 69 ? 0.340 -3.740 5.067 1.00 91.88 69 ILE A C 1
ATOM 527 O O . ILE A 1 69 ? -0.075 -3.051 5.996 1.00 91.88 69 ILE A O 1
ATOM 531 N N . ARG A 1 70 ? 0.041 -5.038 4.972 1.00 90.00 70 ARG A N 1
ATOM 532 C CA . ARG A 1 70 ? -0.904 -5.690 5.887 1.00 90.00 70 ARG A CA 1
ATOM 533 C C . ARG A 1 70 ? -0.432 -5.701 7.351 1.00 90.00 70 ARG A C 1
ATOM 535 O O . ARG A 1 70 ? -1.198 -5.241 8.194 1.00 90.00 70 ARG A O 1
ATOM 542 N N . PRO A 1 71 ? 0.810 -6.107 7.677 1.00 89.00 71 PRO A N 1
ATOM 543 C CA . PRO A 1 71 ? 1.335 -5.981 9.038 1.00 89.00 71 PRO A CA 1
ATOM 544 C C . PRO A 1 71 ? 1.290 -4.547 9.599 1.00 89.00 71 PRO A C 1
ATOM 546 O O . PRO A 1 71 ? 1.000 -4.369 10.782 1.00 89.00 71 PRO A O 1
ATOM 549 N N . ILE A 1 72 ? 1.520 -3.525 8.761 1.00 90.19 72 ILE A N 1
ATOM 550 C CA . ILE A 1 72 ? 1.433 -2.109 9.163 1.00 90.19 72 ILE A CA 1
ATOM 551 C C . ILE A 1 72 ? -0.014 -1.726 9.514 1.00 90.19 72 ILE A C 1
ATOM 553 O O . ILE A 1 72 ? -0.255 -1.082 10.536 1.00 90.19 72 ILE A O 1
ATOM 557 N N . ILE A 1 73 ? -0.993 -2.140 8.702 1.00 90.25 73 ILE A N 1
ATOM 558 C CA . ILE A 1 73 ? -2.424 -1.891 8.964 1.00 90.25 73 ILE A CA 1
ATOM 559 C C . ILE A 1 73 ? -2.881 -2.607 10.239 1.00 90.25 73 ILE A C 1
ATOM 561 O O . ILE A 1 73 ? -3.655 -2.052 11.020 1.00 90.25 73 ILE A O 1
ATOM 565 N N . GLU A 1 74 ? -2.353 -3.806 10.485 1.00 88.88 74 GLU A N 1
ATOM 566 C CA . GLU A 1 74 ? -2.569 -4.592 11.706 1.00 88.88 74 GLU A CA 1
ATOM 567 C C . GLU A 1 74 ? -1.876 -3.985 12.945 1.00 88.88 74 GLU A C 1
ATOM 569 O O . GLU A 1 74 ? -1.955 -4.556 14.031 1.00 88.88 74 GLU A O 1
ATOM 574 N N . ARG A 1 75 ? -1.240 -2.808 12.810 1.00 88.94 75 ARG A N 1
ATOM 575 C CA . ARG A 1 75 ? -0.537 -2.072 13.874 1.00 88.94 75 ARG A CA 1
ATOM 576 C C . ARG A 1 75 ? 0.596 -2.870 14.522 1.00 88.94 75 ARG A C 1
ATOM 578 O O .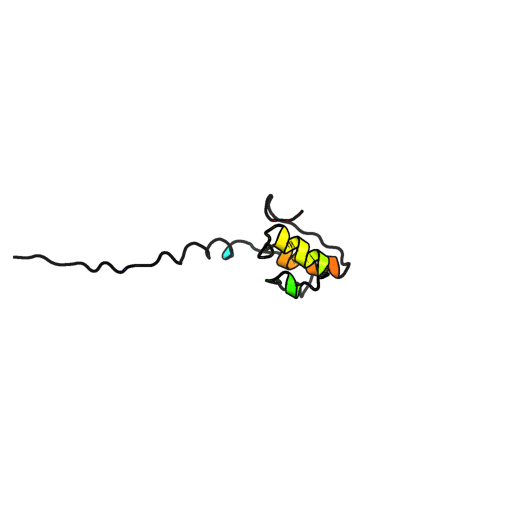 ARG A 1 75 ? 0.869 -2.692 15.708 1.00 88.94 75 ARG A O 1
ATOM 585 N N . ARG A 1 76 ? 1.248 -3.750 13.757 1.00 86.56 76 ARG A N 1
ATOM 586 C CA . ARG A 1 76 ? 2.478 -4.417 14.192 1.00 86.56 76 ARG A CA 1
ATOM 587 C C . ARG A 1 76 ? 3.690 -3.539 13.912 1.00 86.56 76 ARG A C 1
ATOM 589 O O . ARG A 1 76 ? 3.692 -2.755 12.963 1.00 86.56 76 ARG A O 1
ATOM 596 N N . ASP A 1 77 ? 4.741 -3.745 14.693 1.00 88.19 77 ASP A N 1
ATOM 597 C CA . ASP A 1 77 ? 6.055 -3.195 14.385 1.00 88.19 77 ASP A CA 1
ATOM 598 C C . ASP A 1 77 ? 6.647 -3.947 13.188 1.00 88.19 77 ASP A C 1
ATOM 600 O O . ASP A 1 77 ? 6.652 -5.180 13.140 1.00 88.19 77 ASP A O 1
ATOM 604 N N . VAL A 1 78 ? 7.116 -3.199 12.188 1.00 86.19 78 VAL A N 1
ATOM 605 C CA . VAL A 1 78 ? 7.583 -3.751 10.912 1.00 86.19 78 VAL A CA 1
ATOM 606 C C . VAL A 1 78 ? 8.929 -3.147 10.553 1.00 86.19 78 VAL A C 1
ATOM 608 O O . VAL A 1 78 ? 9.059 -1.936 10.384 1.00 86.19 78 VAL A O 1
ATOM 611 N N . ILE A 1 79 ? 9.924 -4.011 10.361 1.00 86.31 79 ILE A N 1
ATOM 612 C CA . ILE A 1 79 ? 11.203 -3.648 9.751 1.00 86.31 79 ILE A CA 1
ATOM 613 C C . ILE A 1 79 ? 11.168 -4.126 8.299 1.00 86.31 79 ILE A C 1
ATOM 615 O O . ILE A 1 79 ? 11.161 -5.324 8.025 1.00 86.31 79 ILE A O 1
ATOM 619 N N . ALA A 1 80 ? 11.127 -3.179 7.362 1.00 86.44 80 ALA A N 1
ATOM 620 C CA . ALA A 1 80 ? 11.056 -3.446 5.929 1.00 86.44 80 ALA A CA 1
ATOM 621 C C . ALA A 1 80 ? 12.341 -2.983 5.227 1.00 86.44 80 ALA A C 1
ATOM 623 O O . ALA A 1 80 ? 12.705 -1.808 5.286 1.00 86.44 80 ALA A O 1
ATOM 624 N N . GLN A 1 81 ? 13.009 -3.891 4.509 1.00 88.31 81 GLN A N 1
ATOM 625 C CA . GLN A 1 81 ? 14.193 -3.581 3.703 1.00 88.31 81 GLN A CA 1
ATOM 626 C C . GLN A 1 81 ? 13.924 -3.871 2.223 1.00 88.31 81 GLN A C 1
ATOM 628 O O . GLN A 1 81 ? 13.531 -4.972 1.850 1.00 88.31 81 GLN A O 1
ATOM 633 N N . ALA A 1 82 ? 14.176 -2.885 1.362 1.00 87.19 82 ALA A N 1
ATOM 634 C CA . ALA A 1 82 ? 14.142 -3.050 -0.090 1.00 87.19 82 ALA A CA 1
ATOM 635 C C . ALA A 1 82 ? 15.042 -2.014 -0.785 1.00 87.19 82 ALA A C 1
ATOM 637 O O . ALA A 1 82 ? 15.403 -0.990 -0.193 1.00 87.19 82 ALA A O 1
ATOM 638 N N . GLN A 1 83 ? 15.398 -2.251 -2.049 1.00 90.06 83 GLN A N 1
ATOM 639 C CA . GLN A 1 83 ? 16.258 -1.360 -2.840 1.00 90.06 83 GLN A CA 1
ATOM 640 C C . GLN A 1 83 ? 15.612 0.023 -3.078 1.00 90.06 83 GLN A C 1
ATOM 642 O O . GLN A 1 83 ? 14.403 0.200 -2.941 1.00 90.06 83 GLN A O 1
ATOM 647 N N . SER A 1 84 ? 16.406 1.057 -3.376 1.00 91.56 84 SER A N 1
ATOM 648 C CA . SER A 1 84 ? 15.855 2.356 -3.800 1.00 91.56 84 SER A CA 1
ATOM 649 C C . SER A 1 84 ? 14.951 2.201 -5.032 1.00 91.56 84 SER A C 1
ATOM 651 O O . SER A 1 84 ? 15.219 1.363 -5.889 1.00 91.56 84 SER A O 1
ATOM 653 N N . GLY A 1 85 ? 13.868 2.981 -5.099 1.00 89.19 85 GLY A N 1
ATOM 654 C CA . GLY A 1 85 ? 12.905 2.931 -6.206 1.00 89.19 85 GLY A CA 1
ATOM 655 C C . GLY A 1 85 ? 11.901 1.770 -6.173 1.00 89.19 85 GLY A C 1
ATOM 656 O O . GLY A 1 85 ? 11.101 1.650 -7.090 1.00 89.19 85 GLY A O 1
ATOM 657 N N . THR A 1 86 ? 11.879 0.932 -5.129 1.00 86.81 86 THR A N 1
ATOM 658 C CA . THR A 1 86 ? 10.944 -0.212 -5.030 1.00 86.81 86 THR A CA 1
ATOM 659 C C . THR A 1 86 ? 9.630 0.105 -4.299 1.00 86.81 86 THR A C 1
ATOM 661 O O . THR A 1 86 ? 8.963 -0.813 -3.824 1.00 86.81 86 THR A O 1
ATOM 664 N N . GLY A 1 87 ? 9.272 1.384 -4.141 1.00 86.94 87 GLY A N 1
ATOM 665 C CA . GLY A 1 87 ? 8.007 1.794 -3.509 1.00 86.94 87 GLY A CA 1
ATOM 666 C C . GLY A 1 87 ? 7.945 1.575 -1.992 1.00 86.94 87 GLY A C 1
ATOM 667 O O . GLY A 1 87 ? 6.947 1.077 -1.484 1.00 86.94 87 GLY A O 1
ATOM 668 N N . LYS A 1 88 ? 9.034 1.883 -1.271 1.00 92.25 88 LYS A N 1
ATOM 669 C CA . LYS A 1 88 ? 9.046 1.878 0.208 1.00 92.25 88 LYS A CA 1
ATOM 670 C C . LYS A 1 88 ? 8.363 3.107 0.825 1.00 92.25 88 LYS A C 1
ATOM 672 O O . LYS A 1 88 ? 7.939 3.029 1.971 1.00 92.25 88 LYS A O 1
ATOM 677 N N . THR A 1 89 ? 8.378 4.224 0.100 1.00 89.31 89 THR A N 1
ATOM 678 C CA . THR A 1 89 ? 7.736 5.496 0.458 1.00 89.31 89 THR A CA 1
ATOM 679 C C . THR A 1 89 ? 6.340 5.503 -0.124 1.00 89.31 89 THR A C 1
ATOM 681 O O . THR A 1 89 ? 5.424 5.926 0.607 1.00 89.31 89 THR A O 1
#

Mean predicted aligned error: 13.15 Å

Organism: Rosa chinensis (NCBI:txid74649)

Foldseek 3Di:
DDDDDDDDPPPDPPPDPPPPVVPDDDCPPPDPDQDFDWAPVVLPDDPVVVVVCVVVPNGTQFRQCRRFSNCVVVVHDDDTDDDPPRPPD

Sequence (89 aa):
MAATATSGASQTIRGVKNTVEEKLKFVTSESEGIEPIMSFDDMCLKEELLRGIYNHGFEKPSAIQQRAIRPIIERRDVIAQAQSGTGKT

Radius of gyration: 20.7 Å; Cα contacts (8 Å, |Δi|>4): 49; chains: 1; bounding box: 33×39×72 Å

InterPro domains:
  IPR014014 RNA helicase, DEAD-box type, Q motif [PS51195] (38-66)
  IPR027417 P-loop containing nucleoside triphosphate hydrolase [G3DSA:3.40.50.300] (5-89)
  IPR027417 P-loop containing nucleoside triphosphate hydrolase [SSF52540] (23-89)

Nearest PDB structures (foldseek):
  2vsx-assembly1_A  TM=9.718E-01  e=3.026E-05  Saccharomyces cerevisiae
  5mqf-assembly1_p  TM=9.029E-01  e=2.822E-05  Homo sapiens
  1qde-assembly1_A  TM=9.738E-01  e=4.289E-05  Saccharomyces cerevisiae
  3bor-assembly1_A  TM=9.506E-01  e=4.932E-05  Homo sapiens
  5gvr-assembly1_A  TM=8.345E-01  e=1.311E-03  Homo sapiens